Protein AF-A0A9E5URC5-F1 (afdb_monomer_lite)

pLDDT: mean 71.0, std 9.45, range [30.03, 88.88]

Structure (mmCIF, N/CA/C/O backbone):
data_AF-A0A9E5URC5-F1
#
_entry.id   AF-A0A9E5URC5-F1
#
loop_
_atom_site.group_PDB
_atom_site.id
_atom_site.type_symbol
_atom_site.label_atom_id
_atom_site.label_alt_id
_atom_site.label_comp_id
_atom_site.label_asym_id
_atom_site.label_entity_id
_atom_site.label_seq_id
_atom_site.pdbx_PDB_ins_code
_atom_site.Cartn_x
_atom_site.Cartn_y
_atom_site.Cartn_z
_atom_site.occupancy
_atom_site.B_iso_or_equiv
_atom_site.auth_seq_id
_atom_site.auth_comp_id
_atom_site.auth_asym_id
_atom_site.auth_atom_id
_atom_site.pdbx_PDB_model_num
ATOM 1 N N . MET A 1 1 ? 12.246 20.663 -16.243 1.00 34.66 1 MET A N 1
ATOM 2 C CA . MET A 1 1 ? 10.788 20.507 -16.074 1.00 34.66 1 MET A CA 1
ATOM 3 C C . MET A 1 1 ? 10.611 19.564 -14.897 1.00 34.66 1 MET A C 1
ATOM 5 O O . MET A 1 1 ? 10.991 18.411 -15.027 1.00 34.66 1 MET A O 1
ATOM 9 N N . PHE A 1 2 ? 10.221 20.064 -13.723 1.00 30.03 2 PHE A N 1
ATOM 10 C CA . PHE A 1 2 ? 9.997 19.208 -12.554 1.00 30.03 2 PHE A CA 1
ATOM 11 C C . PHE A 1 2 ? 8.619 18.572 -12.725 1.00 30.03 2 PHE A C 1
ATOM 13 O O . PHE A 1 2 ? 7.617 19.283 -12.715 1.00 30.03 2 PHE A O 1
ATOM 20 N N . LEU A 1 3 ? 8.571 17.264 -12.976 1.00 37.31 3 LEU A N 1
ATOM 21 C CA . LEU A 1 3 ? 7.324 16.512 -12.904 1.00 37.31 3 LEU A CA 1
ATOM 22 C C . LEU A 1 3 ? 6.944 16.462 -11.424 1.00 37.31 3 LEU A C 1
ATOM 24 O O . LEU A 1 3 ? 7.534 15.712 -10.654 1.00 37.31 3 LEU A O 1
ATOM 28 N N . THR A 1 4 ? 6.015 17.314 -11.002 1.00 40.94 4 THR A N 1
ATOM 29 C CA . THR A 1 4 ? 5.321 17.124 -9.729 1.00 40.94 4 THR A CA 1
ATOM 30 C C . THR A 1 4 ? 4.549 15.819 -9.829 1.00 40.94 4 THR A C 1
ATOM 32 O O . THR A 1 4 ? 3.530 15.755 -10.513 1.00 40.94 4 THR A O 1
ATOM 35 N N . THR A 1 5 ? 5.061 14.771 -9.190 1.00 50.16 5 THR A N 1
ATOM 36 C CA . THR A 1 5 ? 4.351 13.505 -9.026 1.00 50.16 5 THR A CA 1
ATOM 37 C C . THR A 1 5 ? 3.135 13.761 -8.142 1.00 50.16 5 THR A C 1
ATOM 39 O O . THR A 1 5 ? 3.256 13.907 -6.928 1.00 50.16 5 THR A O 1
ATOM 42 N N . THR A 1 6 ? 1.958 13.887 -8.747 1.00 52.22 6 THR A N 1
ATOM 43 C CA . THR A 1 6 ? 0.698 13.936 -8.005 1.00 52.22 6 THR A CA 1
ATOM 44 C C . THR A 1 6 ? 0.311 12.505 -7.663 1.00 52.22 6 THR A C 1
ATOM 46 O O . THR A 1 6 ? 0.002 11.727 -8.558 1.00 52.22 6 THR A O 1
ATOM 49 N N . ILE A 1 7 ? 0.358 12.151 -6.377 1.00 56.22 7 ILE A N 1
ATOM 50 C CA . ILE A 1 7 ? -0.264 10.917 -5.899 1.00 56.22 7 ILE A CA 1
ATOM 51 C C . ILE A 1 7 ? -1.734 11.227 -5.634 1.00 56.22 7 ILE A C 1
ATOM 53 O O . ILE A 1 7 ? -2.057 12.034 -4.758 1.00 56.22 7 ILE A O 1
ATOM 57 N N . GLU A 1 8 ? -2.620 10.595 -6.395 1.00 61.75 8 GLU A N 1
ATOM 58 C CA . GLU A 1 8 ? -4.043 10.589 -6.084 1.00 61.75 8 GLU A CA 1
ATOM 59 C C . GLU A 1 8 ? -4.273 9.650 -4.900 1.00 61.75 8 GLU A C 1
ATOM 61 O O . GLU A 1 8 ? -3.879 8.484 -4.929 1.00 61.75 8 GLU A O 1
ATOM 66 N N . ILE A 1 9 ? -4.858 10.187 -3.826 1.00 64.38 9 ILE A N 1
ATOM 67 C CA . ILE A 1 9 ? -5.238 9.405 -2.652 1.00 64.38 9 ILE A CA 1
ATOM 68 C C . ILE A 1 9 ? -6.730 9.126 -2.758 1.00 64.38 9 ILE A C 1
ATOM 70 O O . ILE A 1 9 ? -7.554 10.006 -2.505 1.00 64.38 9 ILE A O 1
ATOM 74 N N . GLU A 1 10 ? -7.077 7.895 -3.107 1.00 70.50 10 GLU A N 1
ATOM 75 C CA . GLU A 1 10 ? -8.454 7.424 -3.007 1.00 70.50 10 GLU A CA 1
ATOM 76 C C . GLU A 1 10 ? -8.659 6.832 -1.612 1.00 70.50 10 GLU A C 1
ATOM 78 O O . GLU A 1 10 ? -7.915 5.945 -1.188 1.00 70.50 10 GLU A O 1
ATOM 83 N N . MET A 1 11 ? -9.649 7.343 -0.881 1.00 71.75 11 MET A N 1
ATOM 84 C CA . MET A 1 11 ? -9.968 6.875 0.462 1.00 71.75 11 MET A CA 1
ATOM 85 C C . MET A 1 11 ? -11.385 6.319 0.500 1.00 71.75 11 MET A C 1
ATOM 87 O O . MET A 1 11 ? -12.355 7.042 0.281 1.00 71.75 11 MET A O 1
ATOM 91 N N . GLU A 1 12 ? -11.495 5.048 0.861 1.00 75.50 12 GLU A N 1
ATOM 92 C CA . GLU A 1 12 ? -12.766 4.377 1.102 1.00 75.50 12 GLU A CA 1
ATOM 93 C C . GLU A 1 12 ? -12.876 4.001 2.580 1.00 75.50 12 GLU A C 1
ATOM 95 O O . GLU A 1 12 ? -11.946 3.440 3.165 1.00 75.50 12 GLU A O 1
ATOM 100 N N . GLN A 1 13 ? -14.023 4.310 3.189 1.00 74.94 13 GLN A N 1
ATOM 101 C CA . GLN A 1 13 ? -14.335 3.887 4.549 1.00 74.94 13 GLN A CA 1
ATOM 102 C C . GLN A 1 13 ? -15.215 2.639 4.521 1.00 74.94 13 GLN A C 1
ATOM 104 O O . GLN A 1 13 ? -16.329 2.667 4.002 1.00 74.94 13 GLN A O 1
ATOM 109 N N . VAL A 1 14 ? -14.725 1.557 5.119 1.00 73.12 14 VAL A N 1
ATOM 110 C CA . VAL A 1 14 ? -15.447 0.292 5.256 1.00 73.12 14 VAL A CA 1
ATOM 111 C C . VAL A 1 14 ? -16.046 0.224 6.665 1.00 73.12 14 VAL A C 1
ATOM 113 O O . VAL A 1 14 ? -15.286 0.152 7.637 1.00 73.12 14 VAL A O 1
ATOM 116 N N . PRO A 1 15 ? -17.382 0.272 6.814 1.00 74.31 15 PRO A N 1
ATOM 117 C CA . PRO A 1 15 ? -18.022 0.105 8.109 1.00 74.31 15 PRO A CA 1
ATOM 118 C C . PRO A 1 15 ? -17.997 -1.369 8.529 1.00 74.31 15 PRO A C 1
ATOM 120 O O . PRO A 1 15 ? -18.323 -2.258 7.745 1.00 74.31 15 PRO A O 1
ATOM 123 N N . VAL A 1 16 ? -17.658 -1.624 9.788 1.00 72.75 16 VAL A N 1
ATOM 124 C CA . VAL A 1 16 ? -17.673 -2.963 10.402 1.00 72.75 16 VAL A CA 1
ATOM 125 C C . VAL A 1 16 ? -18.215 -2.882 11.819 1.00 72.75 16 VAL A C 1
ATOM 127 O O . VAL A 1 16 ? -18.029 -1.878 12.499 1.00 72.75 16 VAL A O 1
ATOM 130 N N . GLU A 1 17 ? -18.871 -3.946 12.272 1.00 74.31 17 GLU A N 1
ATOM 131 C CA . GLU A 1 17 ? -19.377 -4.059 13.639 1.00 74.31 17 GLU A CA 1
ATOM 132 C C . GLU A 1 17 ? -18.596 -5.134 14.398 1.00 74.31 17 GLU A C 1
ATOM 134 O O . GLU A 1 17 ? -18.512 -6.277 13.949 1.00 74.31 17 GLU A O 1
ATOM 139 N N . VAL A 1 18 ? -18.005 -4.765 15.537 1.00 66.56 18 VAL A N 1
ATOM 140 C CA . VAL A 1 18 ? -17.165 -5.652 16.357 1.00 66.56 18 VAL A CA 1
ATOM 141 C C . VAL A 1 18 ? -17.602 -5.538 17.805 1.00 66.56 18 VAL A C 1
ATOM 143 O O . VAL A 1 18 ? -17.508 -4.466 18.395 1.00 66.56 18 VAL A O 1
ATOM 146 N N . GLY A 1 19 ? -18.111 -6.630 18.382 1.00 67.44 19 GLY A N 1
ATOM 147 C CA . GLY A 1 19 ? -18.599 -6.623 19.767 1.00 67.44 19 GLY A CA 1
ATOM 148 C C . GLY A 1 19 ? -19.707 -5.592 20.038 1.00 67.44 19 GLY A C 1
ATOM 149 O O . GLY A 1 19 ? -19.816 -5.113 21.161 1.00 67.44 19 GLY A O 1
ATOM 150 N N . GLY A 1 20 ? -20.495 -5.222 19.020 1.00 71.94 20 GLY A N 1
ATOM 151 C CA . GLY A 1 20 ? -21.548 -4.199 19.101 1.00 71.94 20 GLY A CA 1
ATOM 152 C C . GLY A 1 20 ? -21.081 -2.754 18.869 1.00 71.94 20 GLY A C 1
ATOM 153 O O . GLY A 1 20 ? -21.914 -1.849 18.828 1.00 71.94 20 GLY A O 1
ATOM 154 N N . GLU A 1 21 ? -19.778 -2.507 18.682 1.00 67.44 21 GLU A N 1
ATOM 155 C CA . GLU A 1 21 ? -19.246 -1.194 18.294 1.00 67.44 21 GLU A CA 1
ATOM 156 C C . GLU A 1 21 ? -19.140 -1.069 16.768 1.00 67.44 21 GLU A C 1
ATOM 158 O O . GLU A 1 21 ? -18.607 -1.958 16.100 1.00 67.44 21 GLU A O 1
ATOM 163 N N . LYS A 1 22 ? -19.587 0.065 16.208 1.00 68.38 22 LYS A N 1
ATOM 164 C CA . LYS A 1 22 ? -19.378 0.403 14.792 1.00 68.38 22 LYS A CA 1
ATOM 165 C C . LYS A 1 22 ? -18.010 1.048 14.602 1.00 68.38 22 LYS A C 1
ATOM 167 O O . LYS A 1 22 ? -17.748 2.130 15.124 1.00 68.38 22 LYS A O 1
ATOM 172 N N . LEU A 1 23 ? -17.162 0.401 13.816 1.00 68.44 23 LEU A N 1
ATOM 173 C CA . LEU A 1 23 ? -15.824 0.850 13.461 1.00 68.44 23 LEU A CA 1
ATOM 174 C C . LEU A 1 23 ? -15.777 1.284 11.994 1.00 68.44 23 LEU A C 1
ATOM 176 O O . LEU A 1 23 ? -16.499 0.751 11.150 1.00 68.44 23 LEU A O 1
ATOM 180 N N . LEU A 1 24 ? -14.890 2.231 11.694 1.00 67.19 24 LEU A N 1
ATOM 181 C CA . LEU A 1 24 ? -14.581 2.648 10.326 1.00 67.19 24 LEU A CA 1
ATOM 182 C C . LEU A 1 24 ? -13.154 2.224 9.990 1.00 67.19 24 LEU A C 1
ATOM 184 O O . LEU A 1 24 ? -12.211 2.576 10.700 1.00 67.19 24 LEU A O 1
ATOM 188 N N . LEU A 1 25 ? -12.991 1.470 8.909 1.00 68.69 25 LEU A N 1
ATOM 189 C CA . LEU A 1 25 ? -11.683 1.057 8.408 1.00 68.69 25 LEU A CA 1
ATOM 190 C C . LEU A 1 25 ? -11.353 1.839 7.145 1.00 68.69 25 LEU A C 1
ATOM 192 O O . LEU A 1 25 ? -12.228 2.034 6.309 1.00 68.69 25 LEU A O 1
ATOM 196 N N . SER A 1 26 ? -10.105 2.278 7.004 1.00 69.81 26 SER A N 1
ATOM 197 C CA . SER A 1 26 ? -9.702 3.098 5.856 1.00 69.81 26 SER A CA 1
ATOM 198 C C . SER A 1 26 ? -8.913 2.272 4.848 1.00 69.81 26 SER A C 1
ATOM 200 O O . SER A 1 26 ? -7.856 1.731 5.179 1.00 69.81 26 SER A O 1
ATOM 202 N N . LEU A 1 27 ? -9.413 2.191 3.620 1.00 67.44 27 LEU A N 1
ATOM 203 C CA . LEU A 1 27 ? -8.681 1.680 2.469 1.00 67.44 27 LEU A CA 1
ATOM 204 C C . LEU A 1 27 ? -8.129 2.873 1.689 1.00 67.44 27 LEU A C 1
ATOM 206 O O . LEU A 1 27 ? -8.882 3.774 1.326 1.00 67.44 27 LEU A O 1
ATOM 210 N N . LEU A 1 28 ? -6.815 2.895 1.493 1.00 68.88 28 LEU A N 1
ATOM 211 C CA . LEU A 1 28 ? -6.085 4.035 0.944 1.00 68.88 28 LEU A CA 1
ATOM 212 C C . LEU A 1 28 ? -5.359 3.594 -0.317 1.00 68.88 28 LEU A C 1
ATOM 214 O O . LEU A 1 28 ? -4.391 2.850 -0.198 1.00 68.88 28 LEU A O 1
ATOM 218 N N . ALA A 1 29 ? -5.800 4.031 -1.490 1.00 66.69 29 ALA A N 1
ATOM 219 C CA . ALA A 1 29 ? -5.106 3.735 -2.737 1.00 66.69 29 ALA A CA 1
ATOM 220 C C . ALA A 1 29 ? -4.207 4.901 -3.144 1.00 66.69 29 ALA A C 1
ATOM 222 O O . ALA A 1 29 ? -4.633 6.054 -3.106 1.00 66.69 29 ALA A O 1
ATOM 223 N N . LEU A 1 30 ? -2.971 4.581 -3.513 1.00 68.94 30 LEU A N 1
ATOM 224 C CA . LEU A 1 30 ? -1.940 5.526 -3.924 1.00 68.94 30 LEU A CA 1
ATOM 225 C C . LEU A 1 30 ? -1.389 5.070 -5.274 1.00 68.94 30 LEU A C 1
ATOM 227 O O . LEU A 1 30 ? -0.837 3.971 -5.363 1.00 68.94 30 LEU A O 1
ATOM 231 N N . ASP A 1 31 ? -1.503 5.910 -6.297 1.00 67.25 31 ASP A N 1
ATOM 232 C CA . ASP A 1 31 ? -0.820 5.686 -7.573 1.00 67.25 31 ASP A CA 1
ATOM 233 C C . ASP A 1 31 ? 0.639 6.133 -7.466 1.00 67.25 31 ASP A C 1
ATOM 235 O O . ASP A 1 31 ? 0.930 7.275 -7.106 1.00 67.25 31 ASP A O 1
ATOM 239 N N . GLY A 1 32 ? 1.570 5.215 -7.726 1.00 61.44 32 GLY A N 1
ATOM 240 C CA . GLY A 1 32 ? 3.003 5.446 -7.566 1.00 61.44 32 GLY A CA 1
ATOM 241 C C . GLY A 1 32 ? 3.785 5.341 -8.870 1.00 61.44 32 GLY A C 1
ATOM 242 O O . GLY A 1 32 ? 3.504 4.490 -9.707 1.00 61.44 32 GLY A O 1
ATOM 243 N N . PHE A 1 33 ? 4.834 6.157 -8.994 1.00 65.62 33 PHE A N 1
ATOM 244 C CA . PHE A 1 33 ? 5.861 6.020 -10.030 1.00 65.62 33 PHE A CA 1
ATOM 245 C C . PHE A 1 33 ? 7.198 5.724 -9.349 1.00 65.62 33 PHE A C 1
ATOM 247 O O . PHE A 1 33 ? 7.777 6.597 -8.707 1.00 65.62 33 PHE A O 1
ATOM 254 N N . LEU A 1 34 ? 7.685 4.490 -9.459 1.00 63.25 34 LEU A N 1
ATOM 255 C CA . LEU A 1 34 ? 8.936 4.047 -8.839 1.00 63.25 34 LEU A CA 1
ATOM 256 C C . LEU A 1 34 ? 10.167 4.530 -9.605 1.00 63.25 34 LEU A C 1
ATOM 258 O O . LEU A 1 34 ? 11.223 4.733 -9.014 1.00 63.25 34 LEU A O 1
ATOM 262 N N . ALA A 1 35 ? 10.062 4.656 -10.925 1.00 55.69 35 ALA A N 1
ATOM 263 C CA . ALA A 1 35 ? 11.247 4.627 -11.773 1.00 55.69 35 ALA A CA 1
ATOM 264 C C . ALA A 1 35 ? 11.733 5.986 -12.306 1.00 55.69 35 ALA A C 1
ATOM 266 O O . ALA A 1 35 ? 12.817 6.042 -12.884 1.00 55.69 35 ALA A O 1
ATOM 267 N N . SER A 1 36 ? 10.973 7.072 -12.144 1.00 59.91 36 SER A N 1
ATOM 268 C CA . SER A 1 36 ? 11.420 8.423 -12.525 1.00 59.91 36 SER A CA 1
ATOM 269 C C . SER A 1 36 ? 12.180 9.131 -11.401 1.00 59.91 36 SER A C 1
ATOM 271 O O . SER A 1 36 ? 13.166 9.808 -11.686 1.00 59.91 36 SER A O 1
ATOM 273 N N . ASP A 1 37 ? 11.760 8.952 -10.145 1.00 68.06 37 ASP A N 1
ATOM 274 C CA . ASP A 1 37 ? 12.444 9.483 -8.960 1.00 68.06 37 ASP A CA 1
ATOM 275 C C . ASP A 1 37 ? 11.990 8.734 -7.685 1.00 68.06 37 ASP A C 1
ATOM 277 O O . ASP A 1 37 ? 10.945 9.060 -7.107 1.00 68.06 37 ASP A O 1
ATOM 281 N N . PRO A 1 38 ? 12.749 7.719 -7.226 1.00 66.12 38 PRO A N 1
ATOM 282 C CA . PRO A 1 38 ? 12.379 6.953 -6.040 1.00 66.12 38 PRO A CA 1
ATOM 283 C C . PRO A 1 38 ? 12.355 7.795 -4.755 1.00 66.12 38 PRO A C 1
ATOM 285 O O . PRO A 1 38 ? 11.538 7.514 -3.877 1.00 66.12 38 PRO A O 1
ATOM 288 N N . ASN A 1 39 ? 13.185 8.842 -4.645 1.00 67.88 39 ASN A N 1
ATOM 289 C CA . ASN A 1 39 ? 13.164 9.752 -3.495 1.00 67.88 39 ASN A CA 1
ATOM 290 C C . ASN A 1 39 ? 11.876 10.574 -3.488 1.00 67.88 39 ASN A C 1
ATOM 292 O O . ASN A 1 39 ? 11.196 10.627 -2.466 1.00 67.88 39 ASN A O 1
ATOM 296 N N . ALA A 1 40 ? 11.488 11.139 -4.635 1.00 66.62 40 ALA A N 1
ATOM 297 C CA . ALA A 1 40 ? 10.226 11.867 -4.737 1.00 66.62 40 ALA A CA 1
ATOM 298 C C . ALA A 1 40 ? 9.027 10.965 -4.416 1.00 66.62 40 ALA A C 1
ATOM 300 O O . ALA A 1 40 ? 8.107 11.395 -3.722 1.00 66.62 40 ALA A O 1
ATOM 301 N N . PHE A 1 41 ? 9.037 9.703 -4.854 1.00 69.56 41 PHE A N 1
ATOM 302 C CA . PHE A 1 41 ? 7.992 8.744 -4.492 1.00 69.56 41 PHE A CA 1
ATOM 303 C C . PHE A 1 41 ? 7.931 8.493 -2.977 1.00 69.56 41 PHE A C 1
ATOM 305 O O . PHE A 1 41 ? 6.847 8.522 -2.397 1.00 69.56 41 PHE A O 1
ATOM 312 N N . LEU A 1 42 ? 9.076 8.307 -2.315 1.00 69.12 42 LEU A N 1
ATOM 313 C CA . LEU A 1 42 ? 9.154 8.087 -0.866 1.00 69.12 42 LEU A CA 1
ATOM 314 C C . LEU A 1 42 ? 8.726 9.304 -0.050 1.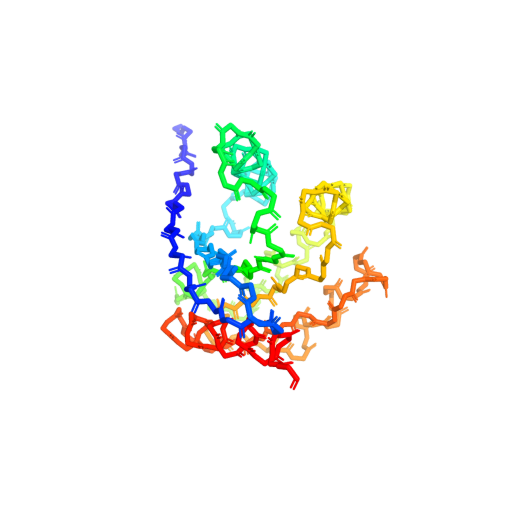00 69.12 42 LEU A C 1
ATOM 316 O O . LEU A 1 42 ? 7.969 9.157 0.911 1.00 69.12 42 LEU A O 1
ATOM 320 N N . ASP A 1 43 ? 9.172 10.493 -0.444 1.00 68.75 43 ASP A N 1
ATOM 321 C CA . ASP A 1 43 ? 8.770 11.747 0.184 1.00 68.75 43 ASP A CA 1
ATOM 322 C C . ASP A 1 43 ? 7.277 11.995 -0.006 1.00 68.75 43 ASP A C 1
ATOM 324 O O . ASP A 1 43 ? 6.599 12.442 0.923 1.00 68.75 43 ASP A O 1
ATOM 328 N N . THR A 1 44 ? 6.730 11.638 -1.169 1.00 67.81 44 THR A N 1
ATOM 329 C CA . THR A 1 44 ? 5.297 11.792 -1.429 1.00 67.81 44 THR A CA 1
ATOM 330 C C . THR A 1 44 ? 4.480 10.753 -0.666 1.00 67.81 44 THR A C 1
ATOM 332 O O . THR A 1 44 ? 3.473 11.115 -0.065 1.00 67.81 44 THR A O 1
ATOM 335 N N . LEU A 1 45 ? 4.932 9.498 -0.576 1.00 70.62 45 LEU A N 1
ATOM 336 C CA . LEU A 1 45 ? 4.305 8.464 0.255 1.00 70.62 45 LEU A CA 1
ATOM 337 C C . LEU A 1 45 ? 4.307 8.862 1.737 1.00 70.62 45 LEU A C 1
ATOM 339 O O . LEU A 1 45 ? 3.289 8.749 2.422 1.00 70.62 45 LEU A O 1
ATOM 343 N N . HIS A 1 46 ? 5.440 9.367 2.228 1.00 71.38 46 HIS A N 1
ATOM 344 C CA . HIS A 1 46 ? 5.562 9.874 3.588 1.00 71.38 46 HIS A CA 1
ATOM 345 C C . HIS A 1 46 ? 4.618 11.059 3.830 1.00 71.38 46 HIS A C 1
ATOM 347 O O . HIS A 1 46 ? 3.875 11.075 4.812 1.00 71.38 46 HIS A O 1
ATOM 353 N N . SER A 1 47 ? 4.600 12.026 2.911 1.00 69.25 47 SER A N 1
ATOM 354 C CA . SER A 1 47 ? 3.741 13.214 2.983 1.00 69.25 47 SER A CA 1
ATOM 355 C C . SER A 1 47 ? 2.253 12.868 2.898 1.00 69.25 47 SER A C 1
ATOM 357 O O . SER A 1 47 ? 1.435 13.473 3.597 1.00 69.25 47 SER A O 1
ATOM 359 N N . ALA A 1 48 ? 1.894 11.866 2.091 1.00 67.94 48 ALA A N 1
ATOM 360 C CA . ALA A 1 48 ? 0.544 11.326 1.989 1.00 67.94 48 ALA A CA 1
ATOM 361 C C . ALA A 1 48 ? 0.121 10.679 3.312 1.00 67.94 48 ALA A C 1
ATOM 363 O O . ALA A 1 48 ? -0.923 11.031 3.859 1.00 67.94 48 ALA A O 1
ATOM 364 N N . ALA A 1 49 ? 0.967 9.815 3.884 1.00 69.12 49 ALA A N 1
ATOM 365 C CA . ALA A 1 49 ? 0.720 9.203 5.188 1.00 69.12 49 ALA A CA 1
ATOM 366 C C . ALA A 1 49 ? 0.570 10.257 6.301 1.00 69.12 49 ALA A C 1
ATOM 368 O O . ALA A 1 49 ? -0.351 10.176 7.115 1.00 69.12 49 ALA A O 1
ATOM 369 N N . GLN A 1 50 ? 1.422 11.290 6.310 1.00 68.56 50 GLN A N 1
ATOM 370 C CA . GLN A 1 50 ? 1.317 12.421 7.238 1.00 68.56 50 GLN A CA 1
ATOM 371 C C . GLN A 1 50 ? 0.017 13.212 7.076 1.00 68.56 50 GLN A C 1
ATOM 373 O O . GLN A 1 50 ? -0.634 13.539 8.071 1.00 68.56 50 GLN A O 1
ATOM 378 N N . SER A 1 51 ? -0.366 13.528 5.840 1.00 70.12 51 SER A N 1
ATOM 379 C CA . SER A 1 51 ? -1.601 14.260 5.544 1.00 70.12 51 SER A CA 1
ATOM 380 C C . SER A 1 51 ? -2.837 13.468 5.962 1.00 70.12 51 SER A C 1
ATOM 382 O O . SER A 1 51 ? -3.729 14.016 6.610 1.00 70.12 51 SER A O 1
ATOM 384 N N . LEU A 1 52 ? -2.849 12.164 5.681 1.00 69.06 52 LEU A N 1
ATOM 385 C CA . LEU A 1 52 ? -3.911 11.252 6.096 1.00 69.06 52 LEU A CA 1
ATOM 386 C C . LEU A 1 52 ? -4.041 11.179 7.615 1.00 69.06 52 LEU A C 1
ATOM 388 O O . LEU A 1 52 ? -5.144 11.287 8.143 1.00 69.06 52 LEU A O 1
ATOM 392 N N . ALA A 1 53 ? -2.927 11.086 8.338 1.00 68.06 53 ALA A N 1
ATOM 393 C CA . ALA A 1 53 ? -2.966 11.100 9.794 1.00 68.06 53 ALA A CA 1
ATOM 394 C C . ALA A 1 53 ? -3.555 12.383 10.361 1.00 68.06 53 ALA A C 1
ATOM 396 O O . ALA A 1 53 ? -4.396 12.319 11.252 1.00 68.06 53 ALA A O 1
ATOM 397 N N . LYS A 1 54 ? -3.147 13.544 9.837 1.00 68.38 54 LYS A N 1
ATOM 398 C CA . LYS A 1 54 ? -3.720 14.832 10.252 1.00 68.38 54 LYS A CA 1
ATOM 399 C C . LYS A 1 54 ? -5.222 14.876 9.986 1.00 68.38 54 LYS A C 1
ATOM 401 O O . LYS A 1 54 ? -5.974 15.322 10.849 1.00 68.38 54 LYS A O 1
ATOM 406 N N . HIS A 1 55 ? -5.650 14.386 8.822 1.00 70.50 55 HIS A N 1
ATOM 407 C CA . HIS A 1 55 ? -7.061 14.304 8.472 1.00 70.50 55 HIS A CA 1
ATOM 408 C C . HIS A 1 55 ? -7.835 13.448 9.480 1.00 70.50 55 HIS A C 1
ATOM 410 O O . HIS A 1 55 ? -8.805 13.926 10.064 1.00 70.50 55 HIS A O 1
ATOM 416 N N . PHE A 1 56 ? -7.370 12.233 9.763 1.00 67.25 56 PHE A N 1
ATOM 417 C CA . PHE A 1 56 ? -8.043 11.332 10.694 1.00 67.25 56 PHE A CA 1
ATOM 418 C C . PHE A 1 56 ? -8.048 11.838 12.134 1.00 67.25 56 PHE A C 1
ATOM 420 O O . PHE A 1 56 ? -9.096 11.803 12.770 1.00 67.25 56 PHE A O 1
ATOM 427 N N . TRP A 1 57 ? -6.943 12.411 12.623 1.00 67.69 57 TRP A N 1
ATOM 428 C CA . TRP A 1 57 ? -6.895 13.016 13.961 1.00 67.69 57 TRP A CA 1
ATOM 429 C C . TRP A 1 57 ? -7.901 14.152 14.143 1.00 67.69 57 TRP A C 1
ATOM 431 O O . TRP A 1 57 ? -8.359 14.396 15.257 1.00 67.69 57 TRP A O 1
ATOM 441 N N . SER A 1 58 ? -8.229 14.858 13.059 1.00 70.31 58 SER A N 1
ATOM 442 C CA . SER A 1 58 ? -9.194 15.957 13.083 1.00 70.31 58 SER A CA 1
ATOM 443 C C . SER A 1 58 ? -10.656 15.500 13.028 1.00 70.31 58 SER A C 1
ATOM 445 O O . SER A 1 58 ? -11.551 16.313 13.260 1.00 70.31 58 SER A O 1
ATOM 447 N N . GLN A 1 59 ? -10.928 14.219 12.740 1.00 68.19 59 GLN A N 1
ATOM 448 C CA . GLN A 1 59 ? -12.296 13.714 12.669 1.00 68.19 59 GLN A CA 1
ATOM 449 C C . GLN A 1 59 ? -12.854 13.387 14.066 1.00 68.19 59 GLN A C 1
ATOM 451 O O . GLN A 1 59 ? -12.200 12.693 14.846 1.00 68.19 59 GLN A O 1
ATOM 456 N N . PRO A 1 60 ? -14.109 13.768 14.377 1.00 60.34 60 PRO A N 1
ATOM 457 C CA . PRO A 1 60 ? -14.751 13.435 15.653 1.00 60.34 60 PRO A CA 1
ATOM 458 C C . PRO A 1 60 ? -14.790 11.929 15.948 1.00 60.34 60 PRO A C 1
ATOM 460 O O . PRO A 1 60 ? -14.743 11.529 17.106 1.00 60.34 60 PRO A O 1
ATOM 463 N N . ALA A 1 61 ? -14.836 11.094 14.904 1.00 64.62 61 ALA A N 1
ATOM 464 C CA . ALA A 1 61 ? -14.868 9.635 14.983 1.00 64.62 61 ALA A CA 1
ATOM 465 C C . ALA A 1 61 ? -13.475 8.972 14.940 1.00 64.62 61 ALA A C 1
ATOM 467 O O . ALA A 1 61 ? -13.397 7.761 14.747 1.00 64.62 61 ALA A O 1
ATOM 468 N N . ALA A 1 62 ? -12.379 9.718 15.134 1.00 62.56 62 ALA A N 1
ATOM 469 C CA . ALA A 1 62 ? -11.015 9.170 15.128 1.00 62.56 62 ALA A CA 1
ATOM 470 C C . ALA A 1 62 ? -10.847 7.972 16.083 1.00 62.56 62 ALA A C 1
ATOM 472 O O . ALA A 1 62 ? -10.159 7.008 15.772 1.00 62.56 62 ALA A O 1
ATOM 473 N N . HIS A 1 63 ? -11.545 7.988 17.222 1.00 63.66 63 HIS A N 1
ATOM 474 C CA . HIS A 1 63 ? -11.551 6.896 18.201 1.00 63.66 63 HIS A CA 1
ATOM 475 C C . HIS A 1 63 ? -12.220 5.601 17.693 1.00 63.66 63 HIS A C 1
ATOM 477 O O . HIS A 1 63 ? -11.945 4.522 18.220 1.00 63.66 63 HIS A O 1
ATOM 483 N N . HIS A 1 64 ? -13.066 5.685 16.662 1.00 64.25 64 HIS A N 1
ATOM 484 C CA . HIS A 1 64 ? -13.687 4.539 15.989 1.00 64.25 64 HIS A CA 1
ATOM 485 C C . HIS A 1 64 ? -12.870 4.025 14.796 1.00 64.25 64 HIS A C 1
ATOM 487 O O . HIS A 1 64 ? -13.181 2.961 14.252 1.00 64.25 64 HIS A O 1
ATOM 493 N N . GLN A 1 65 ? -11.822 4.743 14.384 1.00 64.88 65 GLN A N 1
ATOM 494 C CA . GLN A 1 65 ? -10.908 4.270 13.354 1.00 64.88 65 GLN A CA 1
ATOM 495 C C . GLN A 1 65 ? -9.842 3.387 13.968 1.00 64.88 65 GLN A C 1
ATOM 497 O O . GLN A 1 65 ? -8.953 3.838 14.685 1.00 64.88 65 GLN A O 1
ATOM 502 N N . ARG A 1 66 ? -9.969 2.089 13.704 1.00 66.06 66 ARG A N 1
ATOM 503 C CA . ARG A 1 66 ? -9.149 1.080 14.369 1.00 66.06 66 ARG A CA 1
ATOM 504 C C . ARG A 1 66 ? -8.075 0.497 13.477 1.00 66.06 66 ARG A C 1
ATOM 506 O O . ARG A 1 66 ? -7.133 0.009 14.053 1.00 66.06 66 ARG A O 1
ATOM 513 N N . SER A 1 67 ? -8.191 0.514 12.150 1.00 73.00 67 SER A N 1
ATOM 514 C CA . SER A 1 67 ? -7.154 -0.015 11.247 1.00 73.00 67 SER A CA 1
ATOM 515 C C . SER A 1 67 ? -7.228 0.626 9.868 1.00 73.00 67 SER A C 1
ATOM 517 O O . SER A 1 67 ? -8.249 1.203 9.481 1.00 73.00 67 SER A O 1
ATOM 519 N N . ALA A 1 68 ? -6.150 0.463 9.105 1.00 76.00 68 ALA A N 1
ATOM 520 C CA . ALA A 1 68 ? -6.099 0.844 7.705 1.00 76.00 68 ALA A CA 1
ATOM 521 C C . ALA A 1 68 ? -5.390 -0.207 6.854 1.00 76.00 68 ALA A C 1
ATOM 523 O O . ALA A 1 68 ? -4.513 -0.939 7.319 1.00 76.00 68 ALA A O 1
ATOM 524 N N . CYS A 1 69 ? -5.776 -0.248 5.587 1.00 79.06 69 CYS A N 1
ATOM 525 C CA . CYS A 1 69 ? -5.070 -0.972 4.551 1.00 79.06 69 CYS A CA 1
ATOM 526 C C . CYS A 1 69 ? -4.610 0.034 3.504 1.00 79.06 69 CYS A C 1
ATOM 528 O O . CYS A 1 69 ? -5.410 0.781 2.945 1.00 79.06 69 CYS A O 1
ATOM 530 N N . MET A 1 70 ? -3.309 0.050 3.251 1.00 79.00 70 MET A N 1
ATOM 531 C CA . MET A 1 70 ? -2.700 0.875 2.226 1.00 79.00 70 MET A CA 1
ATOM 532 C C . MET A 1 70 ? -2.496 0.029 0.974 1.00 79.00 70 MET A C 1
ATOM 534 O O . MET A 1 70 ? -1.799 -0.983 1.008 1.00 79.00 70 MET A O 1
ATOM 538 N N . VAL A 1 71 ? -3.123 0.445 -0.115 1.00 81.19 71 VAL A N 1
ATOM 539 C CA . VAL A 1 71 ? -2.978 -0.114 -1.451 1.00 81.19 71 VAL A CA 1
ATOM 540 C C . VAL A 1 71 ? -2.045 0.797 -2.241 1.00 81.19 71 VAL A C 1
ATOM 542 O O . VAL A 1 71 ? -2.342 1.970 -2.442 1.00 81.19 71 VAL A O 1
ATOM 545 N N . LEU A 1 72 ? -0.910 0.272 -2.687 1.00 79.06 72 LEU A N 1
ATOM 546 C CA . LEU A 1 72 ? -0.018 0.985 -3.597 1.00 79.06 72 LEU A CA 1
ATOM 547 C C . LEU A 1 72 ? -0.155 0.376 -4.981 1.00 79.06 72 LEU A C 1
ATOM 549 O O . LEU A 1 72 ? 0.183 -0.794 -5.180 1.00 79.06 72 LEU A O 1
ATOM 553 N N . ASP A 1 73 ? -0.661 1.164 -5.924 1.00 80.94 73 ASP A N 1
ATOM 554 C CA . ASP A 1 73 ? -0.719 0.761 -7.316 1.00 80.94 73 ASP A CA 1
ATOM 555 C C . ASP A 1 73 ? 0.556 1.173 -8.037 1.00 80.94 73 ASP A C 1
ATOM 557 O O . ASP A 1 73 ? 0.848 2.353 -8.226 1.00 80.94 73 ASP A O 1
ATOM 561 N N . LEU A 1 74 ? 1.328 0.161 -8.417 1.00 76.19 74 LEU A N 1
ATOM 562 C CA . LEU A 1 74 ? 2.518 0.303 -9.239 1.00 76.19 74 LEU A CA 1
ATOM 563 C C . LEU A 1 74 ? 2.265 -0.250 -10.644 1.00 76.19 74 LEU A C 1
ATOM 565 O O . LEU A 1 74 ? 3.091 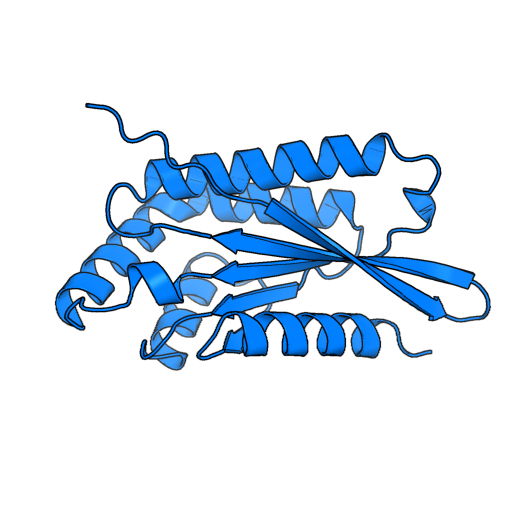-0.075 -11.528 1.00 76.19 74 LEU A O 1
ATOM 569 N N . SER A 1 75 ? 1.134 -0.916 -10.888 1.00 75.56 75 SER A N 1
ATOM 570 C CA . SER A 1 75 ? 0.892 -1.684 -12.111 1.00 75.56 75 SER A CA 1
ATOM 571 C C . SER A 1 75 ? 0.958 -0.834 -13.384 1.00 75.56 75 SER A C 1
ATOM 573 O O . SER A 1 75 ? 1.426 -1.320 -14.414 1.00 75.56 75 SER A O 1
ATOM 575 N N . SER A 1 76 ? 0.567 0.440 -13.297 1.00 71.50 76 SER A N 1
ATOM 576 C CA . SER A 1 76 ? 0.652 1.421 -14.382 1.00 71.50 76 SER A CA 1
ATOM 577 C C . SER A 1 76 ? 2.094 1.823 -14.713 1.00 71.50 76 SER A C 1
ATOM 579 O O . SER A 1 76 ? 2.454 1.846 -15.888 1.00 71.50 76 SER A O 1
ATOM 581 N N . ASP A 1 77 ? 2.947 2.061 -13.711 1.00 67.50 77 ASP A N 1
ATOM 582 C CA . ASP A 1 77 ? 4.375 2.361 -13.912 1.00 67.50 77 ASP A CA 1
ATOM 583 C C . ASP A 1 77 ? 5.148 1.139 -14.427 1.00 67.50 77 ASP A C 1
ATOM 585 O O . ASP A 1 77 ? 6.154 1.267 -15.123 1.00 67.50 77 ASP A O 1
ATOM 589 N N . LEU A 1 78 ? 4.659 -0.063 -14.122 1.00 66.56 78 LEU A N 1
ATOM 590 C CA . LEU A 1 78 ? 5.255 -1.321 -14.564 1.00 66.56 78 LEU A CA 1
ATOM 591 C C . LEU A 1 78 ? 4.851 -1.704 -15.998 1.00 66.56 78 LEU A C 1
ATOM 593 O O . LEU A 1 78 ? 5.492 -2.564 -16.611 1.00 66.56 78 LEU A O 1
ATOM 597 N N . ALA A 1 79 ? 3.812 -1.078 -16.555 1.00 66.31 79 ALA A N 1
ATOM 598 C CA . ALA A 1 79 ? 3.322 -1.378 -17.892 1.00 66.31 79 ALA A CA 1
ATOM 599 C C . ALA A 1 79 ? 4.331 -0.931 -18.966 1.00 66.31 79 ALA A C 1
ATOM 601 O O . ALA A 1 79 ? 4.669 0.242 -19.089 1.00 66.31 79 ALA A O 1
ATOM 602 N N . GLY A 1 80 ? 4.808 -1.881 -19.776 1.00 64.44 80 GLY A N 1
ATOM 603 C CA . GLY A 1 80 ? 5.705 -1.602 -20.906 1.00 64.44 80 GLY A CA 1
ATOM 604 C C . GLY A 1 80 ? 7.196 -1.501 -20.563 1.00 64.44 80 GLY A C 1
ATOM 605 O O . GLY A 1 80 ? 7.996 -1.285 -21.471 1.00 64.44 80 GLY A O 1
ATOM 606 N N . ARG A 1 81 ? 7.589 -1.703 -19.298 1.00 70.75 81 ARG A N 1
ATOM 607 C CA . ARG A 1 81 ? 9.001 -1.776 -18.887 1.00 70.75 81 ARG A CA 1
ATOM 608 C C . ARG A 1 81 ? 9.536 -3.203 -18.974 1.00 70.75 81 ARG A C 1
ATOM 610 O O . ARG A 1 81 ? 8.828 -4.171 -18.696 1.00 70.75 81 ARG A O 1
ATOM 617 N N . SER A 1 82 ? 10.811 -3.344 -19.323 1.00 73.00 82 SER A N 1
ATOM 618 C CA . SER A 1 82 ? 11.500 -4.633 -19.264 1.00 73.00 82 SER A CA 1
ATOM 619 C C . SER A 1 82 ? 11.780 -5.047 -17.815 1.00 73.00 82 SER A C 1
ATOM 621 O O . SER A 1 82 ? 11.997 -4.206 -16.943 1.00 73.00 82 SER A O 1
ATOM 623 N N . ALA A 1 83 ? 11.866 -6.356 -17.551 1.00 69.44 83 ALA A N 1
ATOM 624 C CA . ALA A 1 83 ? 12.180 -6.882 -16.216 1.00 69.44 83 ALA A CA 1
ATOM 625 C C . ALA A 1 83 ? 13.477 -6.291 -15.621 1.00 69.44 83 ALA A C 1
ATOM 627 O O . ALA A 1 83 ? 13.567 -6.061 -14.420 1.00 69.44 83 ALA A O 1
ATOM 628 N N . ARG A 1 84 ? 14.465 -5.981 -16.470 1.00 73.56 84 ARG A N 1
ATOM 629 C CA . ARG A 1 84 ? 15.742 -5.390 -16.050 1.00 73.56 84 ARG A CA 1
ATOM 630 C C . ARG A 1 84 ? 15.606 -3.934 -15.595 1.00 73.56 84 ARG A C 1
ATOM 632 O O . ARG A 1 84 ? 16.268 -3.535 -14.642 1.00 73.56 84 ARG A O 1
ATOM 639 N N . GLU A 1 85 ? 14.780 -3.140 -16.272 1.00 74.25 85 GLU A N 1
ATOM 640 C CA . GLU A 1 85 ? 14.507 -1.750 -15.874 1.00 74.25 85 GLU A CA 1
ATOM 641 C C . GLU A 1 85 ? 13.734 -1.703 -14.558 1.00 74.25 85 GLU A C 1
ATOM 643 O O . GLU A 1 85 ? 14.018 -0.870 -13.700 1.00 74.25 85 GLU A O 1
ATOM 648 N N . LEU A 1 86 ? 12.805 -2.644 -14.382 1.00 70.81 86 LEU A N 1
ATOM 649 C CA . LEU A 1 86 ? 12.047 -2.807 -13.146 1.00 70.81 86 LEU A CA 1
ATOM 650 C C . LEU A 1 86 ? 12.940 -3.191 -11.974 1.00 70.81 86 LEU A C 1
ATOM 652 O O . LEU A 1 86 ? 12.844 -2.585 -10.912 1.00 70.81 86 LEU A O 1
ATOM 656 N N . ASP A 1 87 ? 13.851 -4.137 -12.179 1.00 73.12 87 ASP A N 1
ATOM 657 C CA . ASP A 1 87 ? 14.817 -4.533 -11.158 1.00 73.12 87 ASP A CA 1
ATOM 658 C C . ASP A 1 87 ? 15.707 -3.370 -10.721 1.00 73.12 87 ASP A C 1
ATOM 660 O O . ASP A 1 87 ? 15.901 -3.160 -9.527 1.00 73.12 87 ASP A O 1
ATOM 664 N N . ALA A 1 88 ? 16.215 -2.586 -11.674 1.00 75.69 88 ALA A N 1
ATOM 665 C CA . ALA A 1 88 ? 17.053 -1.434 -11.366 1.00 75.69 88 ALA A CA 1
ATOM 666 C C . ALA A 1 88 ? 16.280 -0.346 -10.600 1.00 75.69 88 ALA A C 1
ATOM 668 O O . ALA A 1 88 ? 16.810 0.233 -9.650 1.00 75.69 88 ALA A O 1
ATOM 669 N N . ALA A 1 89 ? 15.025 -0.090 -10.981 1.00 72.25 89 ALA A N 1
ATOM 670 C CA . ALA A 1 89 ? 14.158 0.857 -10.286 1.00 72.25 89 ALA A CA 1
ATOM 671 C C . ALA A 1 89 ? 13.826 0.387 -8.862 1.00 72.25 89 ALA A C 1
ATOM 673 O O . ALA A 1 89 ? 13.927 1.172 -7.920 1.00 72.25 89 ALA A O 1
ATOM 674 N N . LEU A 1 90 ? 13.503 -0.899 -8.688 1.00 73.19 90 LEU A N 1
ATOM 675 C CA . LEU A 1 90 ? 13.280 -1.499 -7.375 1.00 73.19 90 LEU A CA 1
ATOM 676 C C . LEU A 1 90 ? 14.532 -1.427 -6.508 1.00 73.19 90 LEU A C 1
ATOM 678 O O . LEU A 1 90 ? 14.444 -1.001 -5.364 1.00 73.19 90 LEU A O 1
ATOM 682 N N . ASP A 1 91 ? 15.695 -1.820 -7.025 1.00 76.12 91 ASP A N 1
ATOM 683 C CA . ASP A 1 91 ? 16.940 -1.773 -6.258 1.00 76.12 91 ASP A CA 1
ATOM 684 C C . ASP A 1 91 ? 17.267 -0.330 -5.838 1.00 76.12 91 ASP A C 1
ATOM 686 O O . ASP A 1 91 ? 17.635 -0.091 -4.687 1.00 76.12 91 ASP A O 1
ATOM 690 N N . SER A 1 92 ? 17.052 0.649 -6.724 1.00 73.81 92 SER A N 1
ATOM 691 C CA . SER A 1 92 ? 17.202 2.072 -6.400 1.00 73.81 92 SER A CA 1
ATOM 692 C C . SER A 1 92 ? 16.230 2.520 -5.301 1.00 73.81 92 SER A C 1
ATOM 694 O O . SER A 1 92 ? 16.652 3.114 -4.305 1.00 73.81 92 SER A O 1
ATOM 696 N N . PHE A 1 93 ? 14.953 2.150 -5.425 1.00 71.06 93 PHE A N 1
ATOM 697 C CA . PHE A 1 93 ? 13.929 2.383 -4.411 1.00 71.06 93 PHE A CA 1
ATOM 698 C C . PHE A 1 93 ? 14.317 1.766 -3.063 1.00 71.06 93 PHE A C 1
ATOM 700 O O . PHE A 1 93 ? 14.321 2.456 -2.050 1.00 71.06 93 PHE A O 1
ATOM 707 N N . PHE A 1 94 ? 14.714 0.493 -3.031 1.00 71.38 94 PHE A N 1
ATOM 708 C CA . PHE A 1 94 ? 15.063 -0.221 -1.803 1.00 71.38 94 PHE A CA 1
ATOM 709 C C . PHE A 1 94 ? 16.320 0.337 -1.119 1.00 71.38 94 PHE A C 1
ATOM 711 O O . PHE A 1 94 ? 16.408 0.316 0.109 1.00 71.38 94 PHE A O 1
ATOM 718 N N . VAL A 1 95 ? 17.285 0.874 -1.869 1.00 72.38 95 VAL A N 1
ATOM 719 C CA . VAL A 1 95 ? 18.456 1.553 -1.288 1.00 72.38 95 VAL A CA 1
ATOM 720 C C . VAL A 1 95 ? 18.056 2.867 -0.608 1.00 72.38 95 VAL A C 1
ATOM 722 O O . VAL A 1 95 ? 18.563 3.181 0.469 1.00 72.38 95 VAL A O 1
ATOM 725 N N . GLN A 1 96 ? 17.125 3.613 -1.203 1.00 68.19 96 GLN A N 1
ATOM 726 C CA . GLN A 1 96 ? 16.734 4.955 -0.755 1.00 68.19 96 GLN A CA 1
ATOM 727 C C . GLN A 1 96 ? 15.623 4.934 0.313 1.00 68.19 96 GLN A C 1
ATOM 729 O O . GLN A 1 96 ? 15.591 5.772 1.212 1.00 68.19 96 GLN A O 1
ATOM 734 N N . ALA A 1 97 ? 14.750 3.926 0.286 1.00 64.31 97 ALA A N 1
ATOM 735 C CA . ALA A 1 97 ? 13.540 3.836 1.106 1.00 64.31 97 ALA A CA 1
ATOM 736 C C . ALA A 1 97 ? 13.768 3.592 2.594 1.00 64.31 97 ALA A C 1
ATOM 738 O O . ALA A 1 97 ? 12.850 3.791 3.390 1.00 64.31 97 ALA A O 1
ATOM 739 N N . ARG A 1 98 ? 14.955 3.141 3.006 1.00 65.25 98 ARG A N 1
ATOM 740 C CA . ARG A 1 98 ? 15.147 2.577 4.350 1.00 65.25 98 ARG A CA 1
ATOM 741 C C . ARG A 1 98 ? 14.793 3.526 5.505 1.00 65.25 98 ARG A C 1
ATOM 743 O O . ARG A 1 98 ? 14.078 3.081 6.404 1.00 65.25 98 ARG A O 1
ATOM 750 N N . PRO A 1 99 ? 15.208 4.807 5.508 1.00 66.19 99 PRO A N 1
ATOM 751 C CA . PRO A 1 99 ? 14.848 5.734 6.583 1.00 66.19 99 PRO A CA 1
ATOM 752 C C . PRO A 1 99 ? 13.353 6.097 6.569 1.00 66.19 99 PRO A C 1
ATOM 754 O O . PRO A 1 99 ? 12.682 6.035 7.603 1.00 66.19 99 PRO A O 1
ATOM 757 N N . HIS A 1 100 ? 12.813 6.405 5.386 1.00 66.31 100 HIS A N 1
ATOM 758 C CA . HIS A 1 100 ? 11.438 6.880 5.209 1.00 66.31 100 HIS A CA 1
ATOM 759 C C . HIS A 1 100 ? 10.396 5.778 5.438 1.00 66.31 100 HIS A C 1
ATOM 761 O O . HIS A 1 100 ? 9.344 6.038 6.023 1.00 66.31 100 HIS A O 1
ATOM 767 N N . ALA A 1 101 ? 10.684 4.536 5.039 1.00 64.06 101 ALA A N 1
ATOM 768 C CA . ALA A 1 101 ? 9.784 3.396 5.208 1.00 64.06 101 ALA A CA 1
ATOM 769 C C . ALA A 1 101 ? 9.550 3.074 6.691 1.00 64.06 101 ALA A C 1
ATOM 771 O O . ALA A 1 101 ? 8.406 2.942 7.128 1.00 64.06 101 ALA A O 1
ATOM 772 N N . VAL A 1 102 ? 10.622 3.030 7.492 1.00 66.31 102 VAL A N 1
ATOM 773 C CA . VAL A 1 102 ? 10.524 2.775 8.938 1.00 66.31 102 VAL A CA 1
ATOM 774 C C . VAL A 1 102 ? 9.768 3.904 9.639 1.00 66.31 102 VAL A C 1
ATOM 776 O O . VAL A 1 102 ? 8.915 3.640 10.488 1.00 66.31 102 VAL A O 1
ATOM 779 N N . GLN A 1 103 ? 10.043 5.163 9.284 1.00 69.44 103 GLN A N 1
ATOM 780 C CA . GLN A 1 103 ? 9.361 6.311 9.882 1.00 69.44 103 GLN A CA 1
ATOM 781 C C . GLN A 1 103 ? 7.871 6.341 9.525 1.00 69.44 103 GLN A C 1
ATOM 783 O O . GLN A 1 103 ? 7.034 6.529 10.406 1.00 69.44 103 GLN A O 1
ATOM 788 N N . THR A 1 104 ? 7.535 6.096 8.258 1.00 68.56 104 THR A N 1
ATOM 789 C CA . THR A 1 104 ? 6.148 6.036 7.778 1.00 68.56 104 THR A CA 1
ATOM 790 C C . THR A 1 104 ? 5.376 4.918 8.467 1.00 68.56 104 THR A C 1
ATOM 792 O O . THR A 1 104 ? 4.265 5.139 8.937 1.00 68.56 104 THR A O 1
ATOM 795 N N . GLN A 1 105 ? 5.974 3.738 8.628 1.00 65.88 105 GLN A N 1
ATOM 796 C CA . GLN A 1 105 ? 5.322 2.626 9.315 1.00 65.88 105 GLN A CA 1
ATOM 797 C C . GLN A 1 105 ? 5.116 2.889 10.809 1.00 65.88 105 GLN A C 1
ATOM 799 O O . GLN A 1 105 ? 4.031 2.627 11.322 1.00 65.88 105 GLN A O 1
ATOM 804 N N . LYS A 1 106 ? 6.118 3.440 11.508 1.00 68.19 106 LYS A N 1
ATOM 805 C CA . LYS A 1 106 ? 5.970 3.847 12.917 1.00 68.19 106 LYS A CA 1
ATOM 806 C C . LYS A 1 106 ? 4.847 4.864 13.085 1.00 68.19 106 LYS A C 1
ATOM 808 O O . LYS A 1 106 ? 4.066 4.771 14.025 1.00 68.19 106 LYS A O 1
ATOM 813 N N . PHE A 1 107 ? 4.764 5.812 12.160 1.00 70.31 107 PHE A N 1
ATOM 814 C CA . PHE A 1 107 ? 3.749 6.849 12.175 1.00 70.31 107 PHE A CA 1
ATOM 815 C C . PHE A 1 107 ? 2.343 6.289 11.908 1.00 70.31 107 PHE A C 1
ATOM 817 O O . PHE A 1 107 ? 1.420 6.563 12.668 1.00 70.31 107 PHE A O 1
ATOM 824 N N . MET A 1 108 ? 2.194 5.428 10.899 1.00 69.25 108 MET A N 1
ATOM 825 C CA . MET A 1 108 ? 0.933 4.743 10.596 1.00 69.25 108 MET A CA 1
ATOM 826 C C . MET A 1 108 ? 0.490 3.829 11.749 1.00 69.25 108 MET A C 1
ATOM 828 O O . MET A 1 108 ? -0.684 3.818 12.110 1.00 69.25 108 MET A O 1
ATOM 832 N N . TYR A 1 109 ? 1.421 3.116 12.388 1.00 69.19 109 TYR A N 1
ATOM 833 C CA . TYR A 1 109 ? 1.127 2.323 13.582 1.00 69.19 109 TYR A CA 1
ATOM 834 C C . TYR A 1 109 ? 0.664 3.199 14.754 1.00 69.19 109 TYR A C 1
ATOM 836 O O . TYR A 1 109 ? -0.321 2.873 15.411 1.00 69.19 109 TYR A O 1
ATOM 844 N N . ALA A 1 110 ? 1.330 4.332 14.998 1.00 67.88 110 ALA A N 1
ATOM 845 C CA . ALA A 1 110 ? 0.933 5.272 16.045 1.00 67.88 110 ALA A CA 1
ATOM 846 C C . ALA A 1 110 ? -0.455 5.888 15.794 1.00 67.88 110 ALA A C 1
ATOM 848 O O . ALA A 1 110 ? -1.165 6.196 16.748 1.00 67.88 110 ALA A O 1
ATOM 849 N N . LEU A 1 111 ? -0.851 6.050 14.533 1.00 66.19 111 LEU A N 1
ATOM 850 C CA . LEU A 1 111 ? -2.164 6.568 14.170 1.00 66.19 111 LEU A CA 1
ATOM 851 C C . LEU A 1 111 ? -3.278 5.538 14.396 1.00 66.19 111 LEU A C 1
ATOM 853 O O . LEU A 1 111 ? -4.267 5.842 15.054 1.00 66.19 111 LEU A O 1
ATOM 857 N N . PHE A 1 112 ? -3.126 4.327 13.857 1.00 67.94 112 PHE A N 1
ATOM 858 C CA . PHE A 1 112 ? -4.198 3.326 13.880 1.00 67.94 112 PHE A CA 1
ATOM 859 C C . PHE A 1 112 ? -4.173 2.430 15.126 1.00 67.94 112 PHE A C 1
ATOM 861 O O . PHE A 1 112 ? -5.161 1.762 15.415 1.00 67.94 112 PHE A O 1
ATOM 868 N N . GLN A 1 113 ? -3.069 2.418 15.886 1.00 62.06 113 GLN A N 1
ATOM 869 C CA . GLN A 1 113 ? -2.892 1.626 17.117 1.00 62.06 113 GLN A CA 1
ATOM 870 C C . GLN A 1 113 ? -3.134 0.111 16.922 1.00 62.06 113 GLN A C 1
ATOM 872 O O . GLN A 1 113 ? -3.436 -0.615 17.870 1.00 62.06 113 GLN A O 1
ATOM 877 N N . ARG A 1 114 ? -3.029 -0.369 15.677 1.00 64.38 114 ARG A N 1
ATOM 878 C CA . ARG A 1 114 ? -3.388 -1.715 15.196 1.00 64.38 114 ARG A CA 1
ATOM 879 C C . ARG A 1 114 ? -2.649 -2.028 13.890 1.00 64.38 114 ARG A C 1
ATOM 881 O O . ARG A 1 114 ? -2.031 -1.122 13.320 1.00 64.38 114 ARG A O 1
ATOM 888 N N . PRO A 1 115 ? -2.678 -3.289 13.407 1.00 59.16 115 PRO A N 1
ATOM 889 C CA . PRO A 1 115 ? -2.013 -3.661 12.165 1.00 59.16 115 PRO A CA 1
ATOM 890 C C . PRO A 1 115 ? -2.463 -2.788 10.993 1.00 59.16 115 PRO A C 1
ATOM 892 O O . PRO A 1 115 ? -3.643 -2.699 10.662 1.00 59.16 115 PRO A O 1
ATOM 895 N N . VAL A 1 116 ? -1.476 -2.170 10.353 1.00 70.25 116 VAL A N 1
ATOM 896 C CA . VAL A 1 116 ? -1.636 -1.520 9.057 1.00 70.25 116 VAL A CA 1
ATOM 897 C C . VAL A 1 116 ? -1.240 -2.539 8.008 1.00 70.25 116 VAL A C 1
ATOM 899 O O . VAL A 1 116 ? -0.102 -3.016 7.995 1.00 70.25 116 VAL A O 1
ATOM 902 N N . PHE A 1 117 ? -2.190 -2.894 7.154 1.00 75.06 117 PHE A N 1
ATOM 903 C CA . PHE A 1 117 ? -1.936 -3.798 6.042 1.00 75.06 117 PHE A CA 1
ATOM 904 C C . PHE A 1 1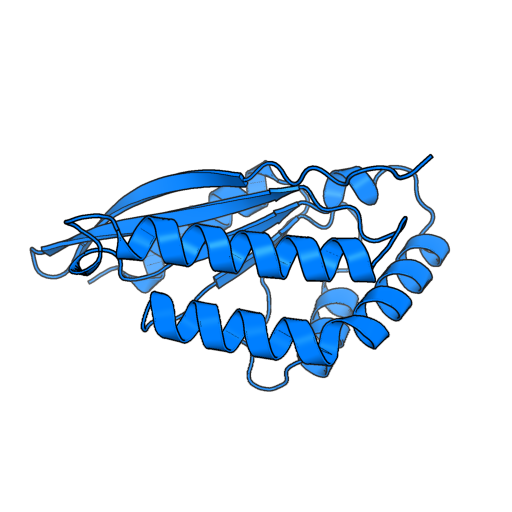17 ? -1.381 -3.010 4.864 1.00 75.06 117 PHE A C 1
ATOM 906 O O . PHE A 1 117 ? -1.750 -1.857 4.642 1.00 75.06 117 PHE A O 1
ATOM 913 N N . GLN A 1 118 ? -0.486 -3.637 4.111 1.00 79.12 118 GLN A N 1
ATOM 914 C CA . GLN A 1 118 ? 0.040 -3.083 2.873 1.00 79.12 118 GLN A CA 1
ATOM 915 C C . GLN A 1 118 ? -0.193 -4.092 1.758 1.00 79.12 118 GLN A C 1
ATOM 917 O O . GLN A 1 118 ? 0.215 -5.252 1.866 1.00 79.12 118 GLN A O 1
ATOM 922 N N . VAL A 1 119 ? -0.869 -3.640 0.709 1.00 84.94 119 VAL A N 1
ATOM 923 C CA . VAL A 1 119 ? -1.153 -4.413 -0.495 1.00 84.94 119 VAL A CA 1
ATOM 924 C C . VAL A 1 119 ? -0.559 -3.663 -1.680 1.00 84.94 119 VAL A C 1
ATOM 926 O O . VAL A 1 119 ? -0.788 -2.470 -1.841 1.00 84.94 119 VAL A O 1
ATOM 929 N N . PHE A 1 120 ? 0.200 -4.349 -2.519 1.00 84.62 120 PHE A N 1
ATOM 930 C CA . PHE A 1 120 ? 0.805 -3.772 -3.712 1.00 84.62 120 PHE A CA 1
ATOM 931 C C . PHE A 1 120 ? 0.148 -4.359 -4.958 1.00 84.62 120 PHE A C 1
ATOM 933 O O . PHE A 1 120 ? 0.073 -5.581 -5.095 1.00 84.62 120 PHE A O 1
ATOM 940 N N . ALA A 1 121 ? -0.304 -3.516 -5.884 1.00 86.31 121 ALA A N 1
ATOM 941 C CA . ALA A 1 121 ? -0.627 -3.956 -7.236 1.00 86.31 121 ALA A CA 1
ATOM 942 C C . ALA A 1 121 ? 0.643 -3.868 -8.088 1.00 86.31 121 ALA A C 1
ATOM 944 O O . ALA A 1 121 ? 1.128 -2.781 -8.390 1.00 86.31 121 ALA A O 1
ATOM 945 N N . LEU A 1 122 ? 1.203 -5.025 -8.433 1.00 81.69 122 LEU A N 1
ATOM 946 C CA . LEU A 1 122 ? 2.536 -5.149 -9.025 1.00 81.69 122 LEU A CA 1
ATOM 947 C C . LEU A 1 122 ? 2.518 -5.562 -10.504 1.00 81.69 122 LEU A C 1
ATOM 949 O O . LEU A 1 122 ? 3.565 -5.882 -11.066 1.00 81.69 122 LEU A O 1
ATOM 953 N N . GLY A 1 123 ? 1.354 -5.612 -11.157 1.00 82.00 123 GLY A N 1
ATOM 954 C CA . GLY A 1 123 ? 1.272 -6.093 -12.536 1.00 82.00 123 GLY A CA 1
ATOM 955 C C . GLY A 1 123 ? 1.880 -7.493 -12.675 1.00 82.00 123 GLY A C 1
ATOM 956 O O . GLY A 1 123 ? 1.560 -8.406 -11.908 1.00 82.00 123 GLY A O 1
ATOM 957 N N . ASN A 1 124 ? 2.805 -7.622 -13.629 1.00 76.00 124 ASN A N 1
ATOM 958 C CA . ASN A 1 124 ? 3.518 -8.862 -13.960 1.00 76.00 124 ASN A CA 1
ATOM 959 C C . ASN A 1 124 ? 4.877 -9.016 -13.247 1.00 76.00 124 ASN A C 1
ATOM 961 O O . ASN A 1 124 ? 5.681 -9.860 -13.641 1.00 76.00 124 ASN A O 1
ATOM 965 N N . MET A 1 125 ? 5.181 -8.184 -12.250 1.00 77.88 125 MET A N 1
ATOM 966 C CA . MET A 1 125 ? 6.420 -8.308 -11.479 1.00 77.88 125 MET A CA 1
ATOM 967 C C . MET A 1 125 ? 6.443 -9.613 -10.672 1.00 77.88 125 MET A C 1
ATOM 969 O O . MET A 1 125 ? 5.409 -10.095 -10.218 1.00 77.88 125 MET A O 1
ATOM 973 N N . ASP A 1 126 ? 7.637 -10.157 -10.442 1.00 81.06 126 ASP A N 1
ATOM 974 C CA . ASP A 1 126 ? 7.839 -11.305 -9.557 1.00 81.06 126 ASP A CA 1
ATOM 975 C C . ASP A 1 126 ? 7.531 -10.938 -8.090 1.00 81.06 126 ASP A C 1
ATOM 977 O O . ASP A 1 126 ? 8.248 -10.163 -7.445 1.00 81.06 126 ASP A O 1
ATOM 981 N N . TYR A 1 127 ? 6.450 -11.515 -7.560 1.00 84.25 127 TYR A N 1
ATOM 982 C CA . TYR A 1 127 ? 5.951 -11.233 -6.212 1.00 84.25 127 TYR A CA 1
ATOM 983 C C . TYR A 1 127 ? 6.890 -11.725 -5.122 1.00 84.25 127 TYR A C 1
ATOM 985 O O . TYR A 1 127 ? 7.026 -11.075 -4.082 1.00 84.25 127 TYR A O 1
ATOM 993 N N . GLU A 1 128 ? 7.520 -12.882 -5.323 1.00 84.06 128 GLU A N 1
ATOM 994 C CA . GLU A 1 128 ? 8.399 -13.454 -4.314 1.00 84.06 128 GLU A CA 1
ATOM 995 C C . GLU A 1 128 ? 9.646 -12.590 -4.176 1.00 84.06 128 GLU A C 1
ATOM 997 O O . GLU A 1 128 ? 10.028 -12.214 -3.063 1.00 84.06 128 GLU A O 1
ATOM 1002 N N . ARG A 1 129 ? 10.201 -12.172 -5.313 1.00 80.44 129 ARG A N 1
ATOM 1003 C CA . ARG A 1 129 ? 11.336 -11.260 -5.349 1.00 80.44 129 ARG A CA 1
ATOM 1004 C C . ARG A 1 129 ? 11.024 -9.915 -4.696 1.00 80.44 129 ARG A C 1
ATOM 1006 O O . ARG A 1 129 ? 11.820 -9.443 -3.880 1.00 80.44 129 ARG A O 1
ATOM 1013 N N . PHE A 1 130 ? 9.873 -9.311 -4.999 1.00 81.75 130 PHE A N 1
ATOM 1014 C CA . PHE A 1 130 ? 9.455 -8.060 -4.361 1.00 81.75 130 PHE A CA 1
ATOM 1015 C C . PHE A 1 130 ? 9.323 -8.221 -2.839 1.00 81.75 130 PHE A C 1
ATOM 1017 O O . PHE A 1 130 ? 9.897 -7.438 -2.078 1.00 81.75 130 PHE A O 1
ATOM 1024 N N . CYS A 1 131 ? 8.644 -9.281 -2.383 1.00 81.25 131 CYS A N 1
ATOM 1025 C CA . CYS A 1 131 ? 8.481 -9.575 -0.959 1.00 81.25 131 CYS A CA 1
ATOM 1026 C C . CYS A 1 131 ? 9.828 -9.735 -0.243 1.00 81.25 131 CYS A C 1
ATOM 1028 O O . CYS A 1 131 ? 10.011 -9.185 0.840 1.00 81.25 131 CYS A O 1
ATOM 1030 N N . GLN A 1 132 ? 10.782 -10.468 -0.828 1.00 83.25 132 GLN A N 1
ATOM 1031 C CA . GLN A 1 132 ? 12.107 -10.669 -0.230 1.00 83.25 132 GLN A CA 1
ATOM 1032 C C . GLN A 1 132 ? 12.853 -9.341 -0.033 1.00 83.25 132 GLN A C 1
ATOM 1034 O O . GLN A 1 132 ? 13.447 -9.100 1.024 1.00 83.25 132 GLN A O 1
ATOM 1039 N N . ARG A 1 133 ? 12.795 -8.449 -1.028 1.00 78.62 133 ARG A N 1
ATOM 1040 C CA . ARG A 1 133 ? 13.422 -7.123 -0.945 1.00 78.62 133 ARG A CA 1
ATOM 1041 C C . ARG A 1 133 ? 12.731 -6.230 0.084 1.00 78.62 133 ARG A C 1
ATOM 1043 O O . ARG A 1 133 ? 13.413 -5.602 0.894 1.00 78.62 133 ARG A O 1
ATOM 1050 N N . TRP A 1 134 ? 11.402 -6.263 0.139 1.00 77.88 134 TRP A N 1
ATOM 1051 C CA . TRP A 1 134 ? 10.619 -5.540 1.141 1.00 77.88 134 TRP A CA 1
ATOM 1052 C C . TRP A 1 134 ? 10.934 -5.978 2.575 1.00 77.88 134 TRP A C 1
ATOM 1054 O O . TRP A 1 134 ? 11.230 -5.154 3.437 1.00 77.88 134 TRP A O 1
ATOM 1064 N N . MET A 1 135 ? 10.970 -7.285 2.827 1.00 78.50 135 MET A N 1
ATOM 1065 C CA . MET A 1 135 ? 11.309 -7.824 4.149 1.00 78.50 135 MET A CA 1
ATOM 1066 C C . MET A 1 135 ? 12.763 -7.528 4.555 1.00 78.50 135 MET A C 1
ATOM 1068 O O . MET A 1 135 ? 13.092 -7.508 5.740 1.00 78.50 135 MET A O 1
ATOM 1072 N N . THR A 1 136 ? 13.652 -7.262 3.591 1.00 77.88 136 THR A N 1
ATOM 1073 C CA . THR A 1 136 ? 15.035 -6.839 3.868 1.00 77.88 136 THR A CA 1
ATOM 1074 C C . THR A 1 136 ? 15.109 -5.390 4.365 1.00 77.88 136 THR A C 1
ATOM 1076 O O . THR A 1 136 ? 15.953 -5.074 5.211 1.00 77.88 136 THR A O 1
ATOM 1079 N N . LEU A 1 137 ? 14.224 -4.511 3.879 1.00 67.88 137 LEU A N 1
ATOM 1080 C CA . LEU A 1 137 ? 14.109 -3.130 4.358 1.00 67.88 137 LEU A CA 1
ATOM 1081 C C . LEU A 1 137 ? 13.646 -3.072 5.810 1.00 67.88 137 LEU A C 1
ATOM 1083 O O . LEU A 1 137 ? 14.246 -2.350 6.610 1.00 67.88 137 LEU A O 1
ATOM 1087 N N . ASN A 1 138 ? 12.591 -3.823 6.127 1.00 65.75 138 ASN A N 1
ATOM 1088 C CA . ASN A 1 138 ? 12.010 -3.872 7.456 1.00 65.75 138 ASN A CA 1
ATOM 1089 C C . ASN A 1 138 ? 11.659 -5.311 7.841 1.00 65.75 138 ASN A C 1
ATOM 1091 O O . ASN A 1 138 ? 10.600 -5.825 7.488 1.00 65.75 138 ASN A O 1
ATOM 1095 N N . ARG A 1 139 ? 12.557 -5.944 8.598 1.00 70.25 139 ARG A N 1
ATOM 1096 C CA . ARG A 1 139 ? 12.391 -7.329 9.062 1.00 70.25 139 ARG A CA 1
ATOM 1097 C C . ARG A 1 139 ? 11.228 -7.501 10.034 1.00 70.25 139 ARG A C 1
ATOM 1099 O O . ARG A 1 139 ? 10.698 -8.601 10.132 1.00 70.25 139 ARG A O 1
ATOM 1106 N N . ASP A 1 140 ? 10.844 -6.422 10.709 1.00 66.19 140 ASP A N 1
ATOM 1107 C CA . ASP A 1 140 ? 9.755 -6.405 11.684 1.00 66.19 140 ASP A CA 1
ATOM 1108 C C . ASP A 1 140 ? 8.415 -6.013 11.034 1.00 66.19 140 ASP A C 1
ATOM 1110 O O . ASP A 1 140 ? 7.385 -5.959 11.705 1.00 66.19 140 ASP A O 1
ATOM 1114 N N . ALA A 1 141 ? 8.405 -5.702 9.731 1.00 64.19 141 ALA A N 1
ATOM 1115 C CA . ALA A 1 141 ? 7.166 -5.478 9.004 1.00 64.19 141 ALA A CA 1
ATOM 1116 C C . ALA A 1 141 ? 6.456 -6.801 8.718 1.00 64.19 141 ALA A C 1
ATOM 1118 O O . ALA A 1 141 ? 7.078 -7.827 8.445 1.00 64.19 141 ALA A O 1
ATOM 1119 N N . ASN A 1 142 ? 5.125 -6.751 8.712 1.00 69.50 142 ASN A N 1
ATOM 1120 C CA . ASN A 1 142 ? 4.341 -7.834 8.141 1.00 69.50 142 ASN A CA 1
ATOM 1121 C C . ASN A 1 142 ? 4.711 -8.000 6.666 1.00 69.50 142 ASN A C 1
ATOM 1123 O O . ASN A 1 142 ? 4.953 -7.013 5.961 1.00 69.50 142 ASN A O 1
ATOM 1127 N N . 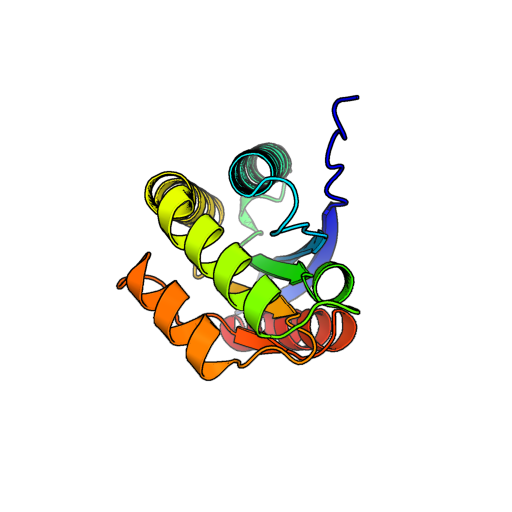ARG A 1 143 ? 4.721 -9.252 6.200 1.00 77.06 143 ARG A N 1
ATOM 1128 C CA . ARG A 1 143 ? 4.921 -9.545 4.782 1.00 77.06 143 ARG A CA 1
ATOM 1129 C C . ARG A 1 143 ? 3.880 -8.768 3.968 1.00 77.06 143 ARG A C 1
ATOM 1131 O O . ARG A 1 143 ? 2.693 -8.873 4.282 1.00 77.06 143 ARG A O 1
ATOM 1138 N N . PRO A 1 144 ? 4.297 -8.002 2.948 1.00 78.56 144 PRO A N 1
ATOM 1139 C CA . PRO A 1 144 ? 3.360 -7.264 2.129 1.00 78.56 144 PRO A CA 1
ATOM 1140 C C . PRO A 1 144 ? 2.539 -8.250 1.309 1.00 78.56 144 PRO A C 1
ATOM 1142 O O . PRO A 1 144 ? 3.022 -9.308 0.893 1.00 78.56 144 PRO A O 1
ATOM 1145 N N . HIS A 1 145 ? 1.295 -7.885 1.052 1.00 85.25 145 HIS A N 1
ATOM 1146 C CA . HIS A 1 145 ? 0.455 -8.627 0.135 1.00 85.25 145 HIS A CA 1
ATOM 1147 C C . HIS A 1 145 ? 0.599 -8.060 -1.272 1.00 85.25 145 HIS A C 1
ATOM 1149 O O . HIS A 1 145 ? 0.822 -6.865 -1.443 1.00 85.25 145 HIS A O 1
ATOM 1155 N N . CYS A 1 146 ? 0.499 -8.916 -2.282 1.00 86.56 146 CYS A N 1
ATOM 1156 C CA . CYS A 1 146 ? 0.679 -8.527 -3.677 1.00 86.56 146 CYS A CA 1
ATOM 1157 C C . CYS A 1 146 ? -0.519 -8.996 -4.504 1.00 86.56 146 CYS A C 1
ATOM 1159 O O . CYS A 1 146 ? -1.053 -10.079 -4.263 1.00 86.56 146 CYS A O 1
ATOM 1161 N N . ALA A 1 147 ? -0.915 -8.190 -5.481 1.00 87.88 147 ALA A N 1
ATOM 1162 C CA . ALA A 1 147 ? -1.937 -8.500 -6.470 1.00 87.88 147 ALA A CA 1
ATOM 1163 C C . ALA A 1 147 ? -1.475 -8.052 -7.864 1.00 87.88 147 ALA A C 1
ATOM 1165 O O . ALA A 1 147 ? -0.553 -7.246 -8.001 1.00 87.88 147 ALA A O 1
ATOM 1166 N N . THR A 1 148 ? -2.127 -8.553 -8.913 1.00 85.12 148 THR A N 1
ATOM 1167 C CA . THR A 1 148 ? -1.767 -8.209 -10.298 1.00 85.12 148 THR A CA 1
ATOM 1168 C C . THR A 1 148 ? -2.295 -6.833 -10.683 1.00 85.12 148 THR A C 1
ATOM 1170 O O . THR A 1 148 ? -1.625 -6.080 -11.378 1.00 85.12 148 THR A O 1
ATOM 1173 N N . THR A 1 149 ? -3.490 -6.477 -10.216 1.00 85.50 149 THR A N 1
ATOM 1174 C CA . THR A 1 149 ? -4.184 -5.245 -10.618 1.00 85.50 149 THR A CA 1
ATOM 1175 C C . THR A 1 149 ? -4.635 -4.432 -9.413 1.00 85.50 149 THR A C 1
ATOM 1177 O O . THR A 1 149 ? -4.863 -4.988 -8.335 1.00 85.50 149 THR A O 1
ATOM 1180 N N . ARG A 1 150 ? -4.849 -3.124 -9.610 1.00 85.31 150 ARG A N 1
ATOM 1181 C CA . ARG A 1 150 ? -5.443 -2.235 -8.599 1.00 85.31 150 ARG A CA 1
ATOM 1182 C C . ARG A 1 150 ? -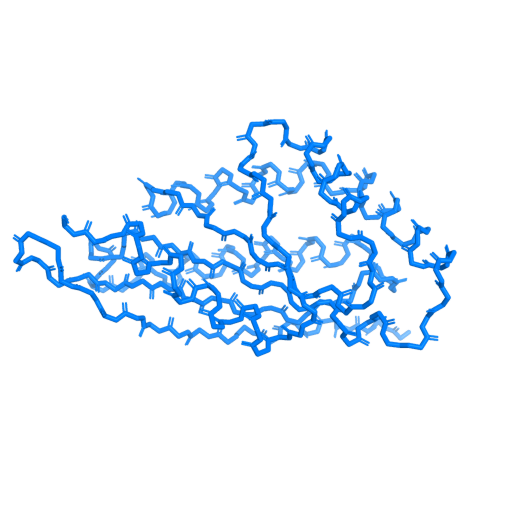6.758 -2.770 -8.052 1.00 85.31 150 ARG A C 1
ATOM 1184 O O . ARG A 1 150 ? -6.945 -2.822 -6.844 1.00 85.31 150 ARG A O 1
ATOM 1191 N N . ALA A 1 151 ? -7.655 -3.212 -8.933 1.00 86.25 151 ALA A N 1
ATOM 1192 C CA . ALA A 1 151 ? -8.968 -3.718 -8.541 1.00 86.25 151 ALA A CA 1
ATOM 1193 C C . ALA A 1 151 ? -8.862 -4.933 -7.603 1.00 86.25 151 ALA A C 1
ATOM 1195 O O . ALA A 1 151 ? -9.553 -4.995 -6.586 1.00 86.25 151 ALA A O 1
ATOM 1196 N N . GLN A 1 152 ? -7.954 -5.868 -7.903 1.00 88.88 152 GLN A N 1
ATOM 1197 C CA . GLN A 1 152 ? -7.679 -7.009 -7.028 1.00 88.88 152 GLN A CA 1
ATOM 1198 C C . GLN A 1 152 ? -7.049 -6.571 -5.704 1.00 88.88 152 GLN A C 1
ATOM 1200 O O . GLN A 1 152 ? -7.459 -7.061 -4.656 1.00 88.88 152 GLN A O 1
ATOM 1205 N N . ALA A 1 153 ? -6.097 -5.634 -5.734 1.00 87.69 153 ALA A N 1
ATOM 1206 C CA . ALA A 1 153 ? -5.468 -5.111 -4.525 1.00 87.69 153 ALA A CA 1
ATOM 1207 C C . ALA A 1 153 ? -6.486 -4.428 -3.596 1.00 87.69 153 ALA A C 1
ATOM 1209 O O . ALA A 1 153 ? -6.488 -4.681 -2.393 1.00 87.69 153 ALA A O 1
ATOM 1210 N N . MET A 1 154 ? -7.396 -3.631 -4.161 1.00 84.38 154 MET A N 1
ATOM 1211 C CA . MET A 1 154 ? -8.494 -2.994 -3.432 1.00 84.38 154 MET A CA 1
ATOM 1212 C C . MET A 1 154 ? -9.450 -4.029 -2.836 1.00 84.38 154 MET A C 1
ATOM 1214 O O . MET A 1 154 ? -9.745 -3.972 -1.644 1.00 84.38 154 MET A O 1
ATOM 1218 N N . SER A 1 155 ? -9.893 -5.011 -3.631 1.00 87.25 155 SER A N 1
ATOM 1219 C CA . SER A 1 155 ? -10.760 -6.096 -3.147 1.00 87.25 155 SER A CA 1
ATOM 1220 C C . SER A 1 155 ? -10.116 -6.855 -1.988 1.00 87.25 155 SER A C 1
ATOM 1222 O O . SER A 1 155 ? -10.743 -7.064 -0.951 1.00 87.25 155 SER A O 1
ATOM 1224 N N . PHE A 1 156 ? -8.838 -7.202 -2.130 1.00 86.69 156 PHE A N 1
ATOM 1225 C CA . PHE A 1 156 ? -8.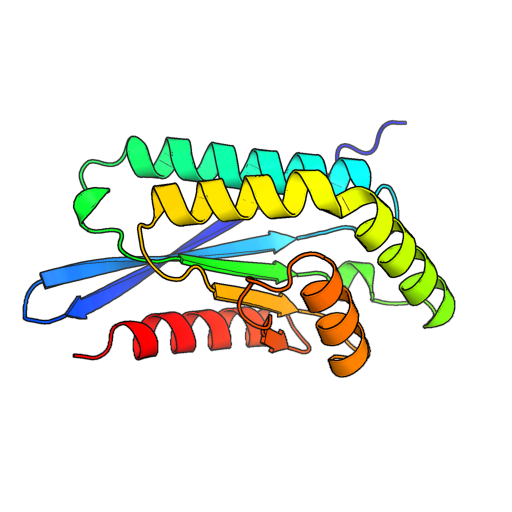099 -7.925 -1.108 1.00 86.69 156 PHE A CA 1
ATOM 1226 C C . PHE A 1 156 ? -7.878 -7.087 0.159 1.00 86.69 156 PHE A C 1
ATOM 1228 O O . PHE A 1 156 ? -8.017 -7.591 1.271 1.00 86.69 156 PHE A O 1
ATOM 1235 N N . GLY A 1 157 ? -7.618 -5.785 0.012 1.00 84.94 157 GLY A N 1
ATOM 1236 C CA . GLY A 1 157 ? -7.540 -4.856 1.137 1.00 84.94 157 GLY A CA 1
ATOM 1237 C C . GLY A 1 157 ? -8.843 -4.784 1.941 1.00 84.94 157 GLY A C 1
ATOM 1238 O O . GLY A 1 157 ? -8.798 -4.828 3.172 1.00 84.94 157 GLY A O 1
ATOM 1239 N N . ARG A 1 158 ? -10.007 -4.759 1.269 1.00 82.19 158 ARG A N 1
ATOM 1240 C CA . ARG A 1 158 ? -11.324 -4.827 1.936 1.00 82.19 158 ARG A CA 1
ATOM 1241 C C . ARG A 1 158 ? -11.504 -6.133 2.709 1.00 82.19 158 ARG A C 1
ATOM 1243 O O . ARG A 1 158 ? -11.975 -6.113 3.848 1.00 82.19 158 ARG A O 1
ATOM 1250 N N . GLU A 1 159 ? -11.122 -7.262 2.117 1.00 83.75 159 GLU A N 1
ATOM 1251 C CA . GLU A 1 159 ? -11.216 -8.574 2.766 1.00 83.75 159 GLU A CA 1
ATOM 1252 C C . GLU A 1 159 ? -10.322 -8.670 4.005 1.00 83.75 159 GLU A C 1
ATOM 1254 O O . GLU A 1 159 ? -10.804 -9.075 5.064 1.00 83.75 159 GLU A O 1
ATOM 1259 N N . LEU A 1 160 ? -9.058 -8.242 3.913 1.00 80.88 160 LEU A N 1
ATOM 1260 C CA . LEU A 1 160 ? -8.121 -8.230 5.043 1.00 80.88 160 LEU A CA 1
ATOM 1261 C C . LEU A 1 160 ? -8.641 -7.381 6.202 1.00 80.88 160 LEU A C 1
ATOM 1263 O O . LEU A 1 160 ? -8.655 -7.834 7.347 1.00 80.88 160 LEU A O 1
ATOM 1267 N N . LEU A 1 161 ? -9.103 -6.169 5.890 1.00 77.44 161 LEU A N 1
ATOM 1268 C CA . LEU A 1 161 ? -9.704 -5.262 6.862 1.00 77.44 161 LEU A CA 1
ATOM 1269 C C . LEU A 1 161 ? -10.936 -5.880 7.521 1.00 77.44 161 LEU A C 1
ATOM 1271 O O . LEU A 1 161 ? -11.093 -5.796 8.734 1.00 77.44 161 LEU A O 1
ATOM 1275 N N . THR A 1 162 ? -11.775 -6.562 6.748 1.00 76.69 162 THR A N 1
ATOM 1276 C CA . THR A 1 162 ? -12.948 -7.243 7.295 1.00 76.69 162 THR A CA 1
ATOM 1277 C C . THR A 1 162 ? -12.535 -8.392 8.217 1.00 76.69 162 THR A C 1
ATOM 1279 O O . THR A 1 162 ? -13.031 -8.472 9.335 1.00 76.69 162 THR A O 1
ATOM 1282 N N . ILE A 1 163 ? -11.621 -9.273 7.789 1.00 76.25 163 ILE A N 1
ATOM 1283 C CA . ILE A 1 163 ? -11.199 -10.472 8.538 1.00 76.25 163 ILE A CA 1
ATOM 1284 C C . ILE A 1 163 ? -10.490 -10.108 9.840 1.00 76.25 163 ILE A C 1
ATOM 1286 O O . ILE A 1 163 ? -10.818 -10.676 10.878 1.00 76.25 163 ILE A O 1
ATOM 1290 N N . ALA A 1 164 ? -9.559 -9.151 9.807 1.00 70.75 164 ALA A N 1
ATOM 1291 C CA . ALA A 1 164 ? -8.815 -8.715 10.991 1.00 70.75 164 ALA A CA 1
ATOM 1292 C C . ALA A 1 164 ? -9.716 -8.132 12.096 1.00 70.75 164 ALA A C 1
ATOM 1294 O O . ALA A 1 164 ? -9.276 -7.951 13.232 1.00 70.75 164 ALA A O 1
ATOM 1295 N N . HIS A 1 165 ? -10.967 -7.828 11.750 1.00 66.00 165 HIS A N 1
ATOM 1296 C CA . HIS A 1 165 ? -11.972 -7.254 12.626 1.00 66.00 165 HIS A CA 1
ATOM 1297 C C . HIS A 1 165 ? -13.239 -8.108 12.715 1.00 66.00 165 HIS A C 1
ATOM 1299 O O . HIS A 1 165 ? -14.227 -7.640 13.266 1.00 66.00 165 HIS A O 1
ATOM 1305 N N . ARG A 1 166 ? -13.241 -9.352 12.215 1.00 63.34 166 ARG A N 1
ATOM 1306 C CA . ARG A 1 166 ? -14.342 -10.269 12.529 1.00 63.34 166 ARG A CA 1
ATOM 1307 C C . ARG A 1 166 ? -14.307 -10.580 14.036 1.00 63.34 166 ARG A C 1
ATOM 1309 O O . ARG A 1 166 ? -13.210 -10.777 14.560 1.00 63.34 166 ARG A O 1
ATOM 1316 N N . PRO A 1 167 ? -15.463 -10.551 14.723 1.00 53.91 167 PRO A N 1
ATOM 1317 C CA . PRO A 1 167 ? -15.559 -10.888 16.141 1.00 53.91 167 PRO A CA 1
ATOM 1318 C C . PRO A 1 167 ? -15.174 -12.343 16.428 1.00 53.91 167 PRO A C 1
ATOM 1320 O O . PRO A 1 167 ? -15.330 -13.194 15.520 1.00 53.91 167 PRO A O 1
#

Foldseek 3Di:
DDPQPDWDWDWDWDWDAFPNDIATEIETETEAALQPDLLSRLVVLLVVLVVVLVVLVPDPCLVRHQEYEYEYECLVNVPPDDLVSVVVSLVVNLVNNQVSVVVSCVSRCVSNVDDYAYEYQDAPHDLVVSQVSVCVSPVPHDRHHYDNGSVVSSVVRSVVVHVVRDD

Radius of gyration: 15.85 Å; chains: 1; bounding box: 40×34×41 Å

Sequence (167 aa):
MFLTTTIEIEMEQVPVEVGGEKLLLSLLALDGFLASDPNAFLDTLHSAAQSLAKHFWSQPAAHHQRSACMVLDLSSDLAGRSARELDAALDSFFVQARPHAVQTQKFMYALFQRPVFQVFALGNMDYERFCQRWMTLNRDANRPHCATTRAQAMSFGRELLTIAHRP

Secondary structure (DSSP, 8-state):
--------EEEEEEEEEETTEEEEEEEEEEE---SS-HHHHHHHHHHHHHHHHHHHHTSTTGGGEEEEEEEEE-HHHHTT--HHHHHHHHHHHHHHSHHHHHHHHHHHHHHHSSPEEEEEE-TTS-HHHHHHHHHHH-TTSPPPEEESSHHHHHHHHHHHHHHTT--